Protein AF-A0ABD2TXX8-F1 (afdb_monomer_lite)

Structure (mmCIF, N/CA/C/O backbone):
data_AF-A0ABD2TXX8-F1
#
_entry.id   AF-A0ABD2TXX8-F1
#
loop_
_atom_site.group_PDB
_atom_site.id
_atom_site.type_symbol
_atom_site.label_atom_id
_atom_site.label_alt_id
_atom_site.label_comp_id
_atom_site.label_asym_id
_atom_site.label_entity_id
_atom_site.label_seq_id
_atom_site.pdbx_PDB_ins_code
_atom_site.Cartn_x
_atom_site.Cartn_y
_atom_site.Cartn_z
_atom_site.occupancy
_atom_site.B_iso_or_equiv
_atom_site.auth_seq_id
_atom_site.auth_comp_id
_atom_site.auth_asym_id
_atom_site.auth_atom_id
_atom_site.pdbx_PDB_model_num
ATOM 1 N N . MET A 1 1 ? -11.762 3.942 23.084 1.00 63.56 1 MET A N 1
ATOM 2 C CA . MET A 1 1 ? -12.753 5.037 22.890 1.00 63.56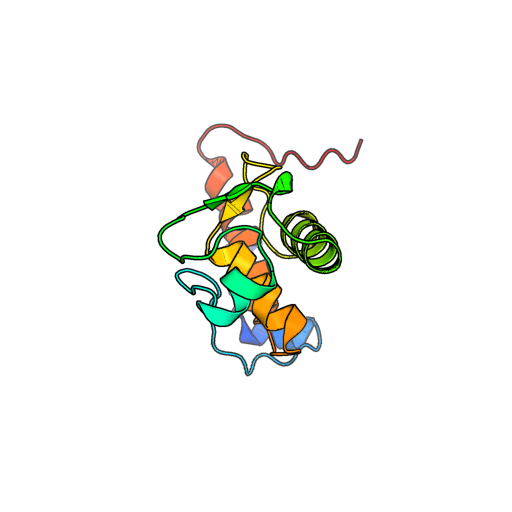 1 MET A CA 1
ATOM 3 C C . MET A 1 1 ? -13.905 4.756 23.831 1.00 63.56 1 MET A C 1
ATOM 5 O O . MET A 1 1 ? -14.333 3.620 23.824 1.00 63.56 1 MET A O 1
ATOM 9 N N . SER A 1 2 ? -14.405 5.695 24.637 1.00 53.66 2 SER A N 1
ATOM 10 C CA . SER A 1 2 ? -15.547 5.404 25.517 1.00 53.66 2 SER A CA 1
ATOM 11 C C . SER A 1 2 ? -16.853 5.989 24.980 1.00 53.66 2 SER A C 1
ATOM 13 O O . SER A 1 2 ? -16.896 7.140 24.549 1.00 53.66 2 SER A O 1
ATOM 15 N N . VAL A 1 3 ? -17.922 5.192 24.991 1.00 57.88 3 VAL A N 1
ATOM 16 C CA . VAL A 1 3 ? -19.292 5.637 24.695 1.00 57.88 3 VAL A CA 1
ATOM 17 C C . VAL A 1 3 ? -20.139 5.270 25.906 1.00 57.88 3 VAL A C 1
ATOM 19 O O . VAL A 1 3 ? -20.157 4.116 26.317 1.00 57.88 3 VAL A O 1
ATOM 22 N N . HIS A 1 4 ? -20.775 6.262 26.532 1.00 73.19 4 HIS A N 1
ATOM 23 C CA . HIS A 1 4 ? -21.537 6.084 27.778 1.00 73.19 4 HIS A CA 1
ATOM 24 C C . HIS A 1 4 ? -20.759 5.384 28.913 1.00 73.19 4 HIS A C 1
ATOM 26 O O . HIS A 1 4 ? -21.321 4.603 29.670 1.00 73.19 4 HIS A O 1
ATOM 32 N N . GLY A 1 5 ? -19.455 5.655 29.035 1.00 69.06 5 GLY A N 1
ATOM 33 C CA . GLY A 1 5 ? -18.611 5.055 30.078 1.00 69.06 5 GLY A CA 1
ATOM 34 C C . GLY A 1 5 ? -18.160 3.619 29.792 1.00 69.06 5 GLY A C 1
ATOM 35 O O . GLY A 1 5 ? -17.358 3.086 30.550 1.00 69.06 5 GLY A O 1
ATOM 36 N N . VAL A 1 6 ? -18.600 3.017 28.682 1.00 71.50 6 VAL A N 1
ATOM 37 C CA . VAL A 1 6 ? -18.102 1.720 28.211 1.00 71.50 6 VAL A CA 1
ATOM 38 C C . VAL A 1 6 ? -16.881 1.952 27.339 1.00 71.50 6 VAL A C 1
ATOM 40 O O . VAL A 1 6 ? -16.961 2.668 26.339 1.00 71.50 6 VAL A O 1
ATOM 43 N N . GLU A 1 7 ? -15.751 1.357 27.707 1.00 76.88 7 GLU A N 1
ATOM 44 C CA . GLU A 1 7 ? -14.554 1.364 26.877 1.00 76.88 7 GLU A CA 1
ATOM 45 C C . GLU A 1 7 ? -14.744 0.430 25.676 1.00 76.88 7 GLU A C 1
ATOM 47 O O . GLU A 1 7 ? -14.829 -0.788 25.799 1.00 76.88 7 GLU A O 1
ATOM 52 N N . ILE A 1 8 ? -14.834 1.029 24.495 1.00 70.06 8 ILE A N 1
ATOM 53 C CA . ILE A 1 8 ? -14.846 0.342 23.212 1.00 70.06 8 ILE A CA 1
ATOM 54 C C . ILE A 1 8 ? -13.404 0.254 22.717 1.00 70.06 8 ILE A C 1
ATOM 56 O O . ILE A 1 8 ? -12.769 1.273 22.393 1.00 70.06 8 ILE A O 1
ATOM 60 N N . THR A 1 9 ? -12.921 -0.982 22.631 1.00 78.25 9 THR A N 1
ATOM 61 C CA . THR A 1 9 ? -11.638 -1.347 22.030 1.00 78.25 9 THR A CA 1
ATOM 62 C C . THR A 1 9 ? -11.908 -2.000 20.683 1.00 78.25 9 THR A C 1
ATOM 64 O O . THR A 1 9 ? -12.582 -3.022 20.609 1.00 78.25 9 THR A O 1
ATOM 67 N N . LEU A 1 10 ? -11.397 -1.396 19.609 1.00 81.19 10 LEU A N 1
ATOM 68 C CA . LEU A 1 10 ? -11.508 -1.921 18.251 1.00 81.19 10 LEU A CA 1
ATOM 69 C C . LEU A 1 10 ? -10.104 -2.308 17.775 1.00 81.19 10 LEU A C 1
ATOM 71 O O . LEU A 1 10 ? -9.323 -1.439 17.394 1.00 81.19 10 LEU A O 1
ATOM 75 N N . SER A 1 11 ? -9.767 -3.595 17.868 1.00 84.38 11 SER A N 1
ATOM 76 C CA . SER A 1 11 ? -8.518 -4.139 17.322 1.00 84.38 11 SER A CA 1
ATOM 77 C C . SER A 1 11 ? -8.671 -4.476 15.837 1.00 84.38 11 SER A C 1
ATOM 79 O O . SER A 1 11 ? -9.788 -4.553 15.321 1.00 84.38 11 SER A O 1
ATOM 81 N N . GLU A 1 12 ? -7.548 -4.693 15.147 1.00 80.12 12 GLU A N 1
ATOM 82 C CA . GLU A 1 12 ? -7.543 -5.108 13.738 1.00 80.12 12 GLU A CA 1
ATOM 83 C C . GLU A 1 12 ? -8.351 -6.390 13.536 1.00 80.12 12 GLU A C 1
ATOM 85 O O . GLU A 1 12 ? -9.204 -6.432 12.658 1.00 80.12 12 GLU A O 1
ATOM 90 N N . GLU A 1 13 ? -8.138 -7.388 14.397 1.00 83.31 13 GLU A N 1
ATOM 91 C CA . GLU A 1 13 ? -8.843 -8.674 14.375 1.00 83.31 13 GLU A CA 1
ATOM 92 C C . GLU A 1 13 ? -10.355 -8.508 14.541 1.00 83.31 13 GLU A C 1
ATOM 94 O O . GLU A 1 13 ? -11.124 -9.068 13.762 1.00 83.31 13 GLU A O 1
ATOM 99 N N . VAL A 1 14 ? -10.790 -7.701 15.517 1.00 85.25 14 VAL A N 1
ATOM 100 C CA . VAL A 1 14 ? -12.217 -7.433 15.754 1.00 85.25 14 VAL A CA 1
ATOM 101 C C . VAL A 1 14 ? -12.833 -6.735 14.545 1.00 85.25 14 VAL A C 1
ATOM 103 O O . VAL A 1 14 ? -13.920 -7.112 14.110 1.00 85.25 14 VAL A O 1
ATOM 106 N N . LEU A 1 15 ? -12.138 -5.754 13.963 1.00 85.00 15 LEU A N 1
ATOM 107 C CA . LEU A 1 15 ? -12.615 -5.074 12.761 1.00 85.00 15 LEU A CA 1
ATOM 108 C C . LEU A 1 15 ? -12.660 -6.017 11.549 1.00 85.00 15 LEU A C 1
ATOM 110 O O . LEU A 1 15 ? -13.620 -5.968 10.787 1.00 85.00 15 LEU A O 1
ATOM 114 N N . GLY A 1 16 ? -11.673 -6.899 11.390 1.00 83.50 16 GLY A N 1
ATOM 115 C CA . GLY A 1 16 ? -11.673 -7.909 10.332 1.00 83.50 16 GLY A CA 1
ATOM 116 C C . GLY A 1 16 ? -12.844 -8.875 10.439 1.00 83.50 16 GLY A C 1
ATOM 117 O O . GLY A 1 16 ? -13.484 -9.147 9.431 1.00 83.50 16 GLY A O 1
ATOM 118 N N . ILE A 1 17 ? -13.178 -9.325 11.653 1.00 84.81 17 ILE A N 1
ATOM 119 C CA . ILE A 1 17 ? -14.364 -10.159 11.901 1.00 84.81 17 ILE A CA 1
ATOM 120 C C . ILE A 1 17 ? -15.644 -9.403 11.526 1.00 84.81 17 ILE A C 1
ATOM 122 O O . ILE A 1 17 ? -16.497 -9.960 10.843 1.00 84.81 17 ILE A O 1
ATOM 126 N N . ILE A 1 18 ? -15.779 -8.137 11.937 1.00 86.50 18 ILE A N 1
ATOM 127 C CA . ILE A 1 18 ? -16.962 -7.313 11.626 1.00 86.50 18 ILE A CA 1
ATOM 128 C C . ILE A 1 18 ? -17.145 -7.136 10.114 1.00 86.50 18 ILE A C 1
ATOM 130 O O . ILE A 1 18 ? -18.274 -7.131 9.629 1.00 86.50 18 ILE A O 1
ATOM 134 N N . LEU A 1 19 ? -16.047 -6.955 9.380 1.00 84.00 19 LEU A N 1
ATOM 135 C CA . LEU A 1 19 ? -16.065 -6.711 7.938 1.00 84.00 19 LEU A CA 1
ATOM 136 C C . LEU A 1 19 ? -16.049 -7.997 7.098 1.00 84.00 19 LEU A C 1
ATOM 138 O O . LEU A 1 19 ? -16.118 -7.896 5.876 1.00 84.00 19 LEU A O 1
ATOM 142 N N . ASP A 1 20 ? -15.942 -9.169 7.732 1.00 85.25 20 ASP A N 1
ATOM 143 C CA . ASP A 1 20 ? -15.731 -10.466 7.077 1.00 85.25 20 ASP A CA 1
ATOM 144 C C . ASP A 1 20 ? -14.492 -10.478 6.152 1.00 85.25 20 ASP A C 1
ATOM 146 O O . ASP A 1 20 ? -14.516 -10.940 5.011 1.00 85.25 20 ASP A O 1
ATOM 150 N N . ILE A 1 21 ? -13.377 -9.913 6.638 1.00 79.69 21 ILE A N 1
ATOM 151 C CA . ILE A 1 21 ? -12.109 -9.799 5.898 1.00 79.69 21 ILE A CA 1
ATOM 152 C C . ILE A 1 21 ? -11.021 -10.635 6.587 1.00 79.69 21 ILE A C 1
ATOM 154 O O . ILE A 1 21 ? -10.847 -10.538 7.807 1.00 79.69 21 ILE A O 1
ATOM 158 N N . PRO A 1 22 ? -10.215 -11.418 5.839 1.00 69.69 22 PRO A N 1
ATOM 159 C CA . PRO A 1 22 ? -9.114 -12.187 6.411 1.00 69.69 22 PRO A CA 1
ATOM 160 C C . PRO A 1 22 ? -8.084 -11.290 7.117 1.00 69.69 22 PRO A C 1
ATOM 162 O O . PRO A 1 22 ? -7.291 -10.601 6.481 1.00 69.69 22 PRO A O 1
ATOM 165 N N . CYS A 1 23 ? -8.039 -11.349 8.449 1.00 60.91 23 CYS A N 1
ATOM 166 C CA . CYS A 1 23 ? -7.115 -10.545 9.260 1.00 60.91 23 CYS A CA 1
ATOM 167 C C . CYS A 1 23 ? -5.710 -11.141 9.429 1.00 60.91 23 CYS A C 1
ATOM 169 O O . CYS A 1 23 ? -4.874 -10.559 10.108 1.00 60.91 23 CYS A O 1
ATOM 171 N N . LYS A 1 24 ? -5.408 -12.290 8.809 1.00 61.31 24 LYS A N 1
ATOM 172 C CA . LYS A 1 24 ? -4.134 -13.013 9.013 1.00 61.31 24 LYS A CA 1
ATOM 173 C C . LYS A 1 24 ? -2.898 -12.324 8.414 1.00 61.31 24 LYS A C 1
ATOM 175 O O . LYS A 1 24 ? -1.793 -12.856 8.515 1.00 61.31 24 LYS A O 1
ATOM 180 N N . VAL A 1 25 ? -3.054 -11.167 7.777 1.00 63.09 25 VAL A N 1
ATOM 181 C CA . VAL A 1 25 ? -1.942 -10.433 7.172 1.00 63.09 25 VAL A CA 1
ATOM 182 C C . VAL A 1 25 ? -1.388 -9.440 8.191 1.00 63.09 25 VAL A C 1
ATOM 184 O O . VAL A 1 25 ? -1.800 -8.291 8.241 1.00 63.09 25 VAL A O 1
ATOM 187 N N . ASN A 1 26 ? -0.398 -9.851 8.981 1.00 57.28 26 ASN A N 1
ATOM 188 C CA . ASN A 1 26 ? 0.235 -9.003 10.010 1.00 57.28 26 ASN A CA 1
ATOM 189 C C . ASN A 1 26 ? 1.117 -7.859 9.453 1.00 57.28 26 ASN A C 1
ATOM 191 O O . ASN A 1 26 ? 1.949 -7.304 10.172 1.00 57.28 26 ASN A O 1
ATOM 195 N N . ARG A 1 27 ? 1.016 -7.509 8.164 1.00 61.91 27 ARG A N 1
ATOM 196 C CA . ARG A 1 27 ? 1.857 -6.463 7.564 1.00 61.91 27 ARG A CA 1
ATOM 197 C C . ARG A 1 27 ? 1.167 -5.108 7.666 1.00 61.91 27 ARG A C 1
ATOM 199 O O . ARG A 1 27 ? 0.293 -4.789 6.863 1.00 61.91 27 ARG A O 1
ATOM 206 N N . SER A 1 28 ? 1.608 -4.289 8.621 1.00 68.81 28 SER A N 1
ATOM 207 C CA . SER A 1 28 ? 1.414 -2.840 8.515 1.00 68.81 28 SER A CA 1
ATOM 208 C C . SER A 1 28 ? 2.116 -2.345 7.252 1.00 68.81 28 SER A C 1
ATOM 210 O O . SER A 1 28 ? 3.223 -2.768 6.934 1.00 68.81 28 SER A O 1
ATOM 212 N N . VAL A 1 29 ? 1.471 -1.434 6.529 1.00 73.50 29 VAL A N 1
ATOM 213 C CA . VAL A 1 29 ? 2.022 -0.818 5.313 1.00 73.50 29 VAL A CA 1
ATOM 214 C C . VAL A 1 29 ? 3.063 0.260 5.661 1.00 73.50 29 VAL A C 1
ATOM 216 O O . VAL A 1 29 ? 3.858 0.704 4.824 1.00 73.50 29 VAL A O 1
ATOM 219 N N . LYS A 1 30 ? 3.075 0.728 6.912 1.00 71.31 30 LYS A N 1
ATOM 220 C CA . LYS A 1 30 ? 3.929 1.827 7.347 1.00 71.31 30 LYS A CA 1
ATOM 221 C C . LYS A 1 30 ? 5.392 1.387 7.390 1.00 71.31 30 LYS A C 1
ATOM 223 O O . LYS A 1 30 ? 5.754 0.421 8.044 1.00 71.31 30 LYS A O 1
ATOM 228 N N . GLY A 1 31 ? 6.254 2.138 6.706 1.00 73.69 31 GLY A N 1
ATOM 229 C CA . GLY A 1 31 ? 7.688 1.837 6.629 1.00 73.69 31 GLY A CA 1
ATOM 230 C C . GLY A 1 31 ? 8.060 0.762 5.603 1.00 73.69 31 GLY A C 1
ATOM 231 O O . GLY A 1 31 ? 9.244 0.616 5.300 1.00 73.69 31 GLY A O 1
ATOM 232 N N . CYS A 1 32 ? 7.079 0.078 5.007 1.00 82.56 32 CYS A N 1
ATOM 233 C CA . CYS A 1 32 ? 7.312 -0.820 3.885 1.00 82.56 32 CYS A CA 1
ATOM 234 C C . CYS A 1 32 ? 7.735 -0.045 2.631 1.00 82.56 32 CYS A C 1
ATOM 236 O O . CYS A 1 32 ? 7.342 1.107 2.406 1.00 82.56 32 CYS A O 1
ATOM 238 N N . LYS A 1 33 ? 8.562 -0.695 1.815 1.00 85.31 33 LYS A N 1
ATOM 239 C CA . LYS A 1 33 ? 9.078 -0.166 0.553 1.00 85.31 33 LYS A CA 1
ATOM 240 C C . LYS A 1 33 ? 8.812 -1.181 -0.540 1.00 85.31 33 LYS A C 1
ATOM 242 O O . LYS A 1 33 ? 8.910 -2.377 -0.285 1.00 85.31 33 LYS A O 1
ATOM 247 N N . ALA A 1 34 ? 8.502 -0.680 -1.730 1.00 88.25 34 ALA A N 1
ATOM 248 C CA . ALA A 1 34 ? 8.413 -1.528 -2.903 1.00 88.25 34 ALA A CA 1
ATOM 249 C C . ALA A 1 34 ? 9.779 -2.126 -3.264 1.00 88.25 34 ALA A C 1
ATOM 251 O O . ALA A 1 34 ? 10.820 -1.528 -2.953 1.00 88.25 34 ALA A O 1
ATOM 252 N N . SER A 1 35 ? 9.773 -3.261 -3.958 1.00 89.75 35 SER A N 1
ATOM 253 C CA . SER A 1 35 ? 10.979 -3.819 -4.563 1.00 89.75 35 SER A CA 1
ATOM 254 C C . SER A 1 35 ? 11.556 -2.883 -5.631 1.00 89.75 35 SER A C 1
ATOM 256 O O . SER A 1 35 ? 10.848 -2.093 -6.266 1.00 89.75 35 SER A O 1
ATOM 258 N N . ILE A 1 36 ? 12.872 -2.972 -5.838 1.00 87.69 36 ILE A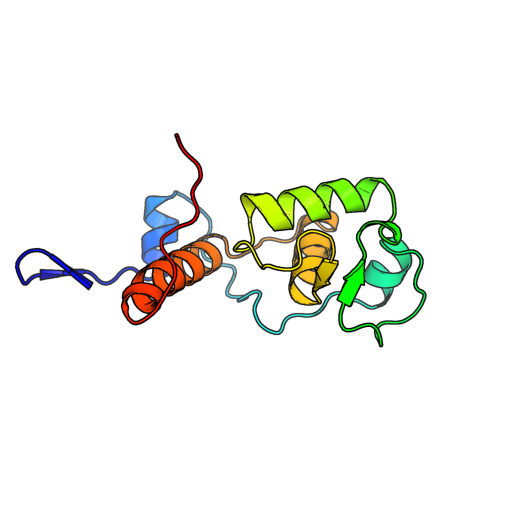 N 1
ATOM 259 C CA . ILE A 1 36 ? 13.567 -2.217 -6.891 1.00 87.69 36 ILE A CA 1
ATOM 260 C C . ILE A 1 36 ? 13.000 -2.598 -8.261 1.00 87.69 36 ILE A C 1
ATOM 262 O O . ILE A 1 36 ? 12.692 -1.713 -9.061 1.00 87.69 36 ILE A O 1
ATOM 266 N N . ASP A 1 37 ? 12.781 -3.893 -8.482 1.00 90.25 37 ASP A N 1
ATOM 267 C CA . ASP A 1 37 ? 12.236 -4.432 -9.725 1.00 90.25 37 ASP A CA 1
ATOM 268 C C . ASP A 1 37 ? 10.863 -3.834 -10.032 1.00 90.25 37 ASP A C 1
ATOM 270 O O . ASP A 1 37 ? 10.625 -3.359 -11.145 1.00 90.25 37 ASP A O 1
ATOM 274 N N . TYR A 1 38 ? 9.970 -3.776 -9.039 1.00 91.12 38 TYR A N 1
ATOM 275 C CA . TYR A 1 38 ? 8.668 -3.146 -9.221 1.00 91.12 38 TYR A CA 1
ATOM 276 C C . TYR A 1 38 ? 8.798 -1.656 -9.547 1.00 91.12 38 TYR A C 1
ATOM 278 O O . TYR A 1 38 ? 8.152 -1.176 -10.475 1.00 91.12 38 TYR A O 1
ATOM 286 N N . VAL A 1 39 ? 9.660 -0.906 -8.851 1.00 89.75 39 VAL A N 1
ATOM 287 C CA . VAL A 1 39 ? 9.847 0.531 -9.127 1.00 89.75 39 VAL A CA 1
ATOM 288 C C . VAL A 1 39 ? 10.359 0.777 -10.548 1.00 89.75 39 VAL A C 1
ATOM 290 O O . VAL A 1 39 ? 9.872 1.691 -11.222 1.00 89.75 39 VAL A O 1
ATOM 293 N N . GLN A 1 40 ? 11.282 -0.048 -11.038 1.00 89.44 40 GLN A N 1
ATOM 294 C CA . GLN A 1 40 ? 11.788 0.032 -12.411 1.00 89.44 40 GLN A CA 1
ATOM 295 C C . GLN A 1 40 ? 10.710 -0.321 -13.444 1.00 89.44 40 GLN A C 1
ATOM 297 O O . GLN A 1 40 ? 10.584 0.345 -14.481 1.00 89.44 40 GLN A O 1
ATOM 302 N N . ARG A 1 41 ? 9.887 -1.340 -13.163 1.00 91.31 41 ARG A N 1
ATOM 303 C CA . ARG A 1 41 ? 8.767 -1.721 -14.033 1.00 91.31 41 ARG A CA 1
ATOM 304 C C . ARG A 1 41 ? 7.676 -0.661 -14.055 1.00 91.31 41 ARG A C 1
ATOM 306 O O . ARG A 1 41 ? 7.268 -0.276 -15.146 1.00 91.31 41 ARG A O 1
ATOM 313 N N . ALA A 1 42 ? 7.291 -0.130 -12.898 1.00 91.00 42 ALA A N 1
ATOM 314 C CA . ALA A 1 42 ? 6.142 0.754 -12.728 1.00 91.00 42 ALA A CA 1
ATOM 315 C C . ALA A 1 42 ? 6.428 2.234 -13.003 1.00 91.00 42 ALA A C 1
ATOM 317 O O . ALA A 1 42 ? 5.502 3.021 -13.222 1.00 91.00 42 ALA A O 1
ATOM 318 N N . THR A 1 43 ? 7.697 2.647 -13.014 1.00 90.25 43 THR A N 1
ATOM 319 C CA . THR A 1 43 ? 8.077 4.053 -13.187 1.00 90.25 43 THR A CA 1
ATOM 320 C C . THR A 1 43 ? 9.067 4.253 -14.333 1.00 90.25 43 THR A C 1
ATOM 322 O O . THR A 1 43 ? 9.657 3.315 -14.863 1.00 90.25 43 THR A O 1
ATOM 325 N N . LYS A 1 44 ? 9.225 5.506 -14.762 1.00 88.31 44 LYS A N 1
ATOM 326 C CA . LYS A 1 44 ? 10.255 5.945 -15.715 1.00 88.31 44 LYS A CA 1
ATOM 327 C C . LYS A 1 44 ? 11.626 6.131 -15.047 1.00 88.31 44 LYS A C 1
ATOM 329 O O . LYS A 1 44 ? 12.560 6.559 -15.716 1.00 88.31 44 LYS A O 1
ATOM 334 N N . PHE A 1 45 ? 11.740 5.859 -13.744 1.00 75.94 45 PHE A N 1
ATOM 335 C CA . PHE A 1 45 ? 12.988 5.938 -12.992 1.00 75.94 45 PHE A CA 1
ATOM 336 C C . PHE A 1 45 ? 13.598 4.543 -12.831 1.00 75.94 45 PHE A C 1
ATOM 338 O O . PHE A 1 45 ? 12.886 3.566 -12.625 1.00 75.94 45 PHE A O 1
ATOM 345 N N . GLY A 1 46 ? 14.926 4.464 -12.930 1.00 60.22 46 GLY A N 1
ATOM 346 C CA . GLY A 1 46 ? 15.672 3.209 -12.832 1.00 60.22 46 GLY A CA 1
ATOM 347 C C . GLY A 1 46 ? 16.169 2.854 -11.426 1.00 60.22 46 GLY A C 1
ATOM 348 O O . GLY A 1 46 ? 16.773 1.798 -11.271 1.00 60.22 46 GLY A O 1
ATOM 349 N N . ASP A 1 47 ? 15.972 3.710 -10.414 1.00 60.06 47 ASP A N 1
ATOM 350 C CA . ASP A 1 47 ? 16.618 3.538 -9.104 1.00 60.06 47 ASP A CA 1
ATOM 351 C C . ASP A 1 47 ? 15.742 3.995 -7.917 1.00 60.06 47 ASP A C 1
ATOM 353 O O . ASP A 1 47 ? 14.996 4.977 -8.000 1.00 60.06 47 ASP A O 1
ATOM 357 N N . LEU A 1 48 ? 15.866 3.290 -6.786 1.00 58.31 48 LEU A N 1
ATOM 358 C CA . LEU A 1 48 ? 15.057 3.432 -5.563 1.00 58.31 48 LEU A CA 1
ATOM 359 C C . LEU A 1 48 ? 15.482 4.623 -4.681 1.00 58.31 48 LEU A C 1
ATOM 361 O O . LEU A 1 48 ? 14.926 4.838 -3.602 1.00 58.31 48 LEU A O 1
ATOM 365 N N . LYS A 1 49 ? 16.472 5.416 -5.118 1.00 64.56 49 LYS A N 1
ATOM 366 C CA . LYS A 1 49 ? 16.924 6.625 -4.401 1.00 64.56 49 LYS A CA 1
ATOM 367 C C . LYS A 1 49 ? 15.854 7.715 -4.333 1.00 64.56 49 LYS A C 1
ATOM 369 O O . LYS A 1 49 ? 15.939 8.615 -3.496 1.00 64.56 49 LYS A O 1
ATOM 374 N N . CYS A 1 50 ? 14.830 7.645 -5.181 1.00 63.78 50 CYS A N 1
ATOM 375 C CA . CYS A 1 50 ? 13.695 8.551 -5.111 1.00 63.78 50 CYS A CA 1
ATOM 376 C C . CYS A 1 50 ? 12.759 8.163 -3.959 1.00 63.78 50 CYS A C 1
ATOM 378 O O . CYS A 1 50 ? 11.986 7.215 -4.043 1.00 63.78 50 CYS A O 1
ATOM 380 N N . THR A 1 51 ? 12.763 8.972 -2.899 1.00 73.81 51 THR A N 1
ATOM 381 C CA . THR A 1 51 ? 11.799 8.877 -1.787 1.00 73.81 51 THR A CA 1
ATOM 382 C C . THR A 1 51 ? 10.351 9.138 -2.223 1.00 73.81 51 THR A C 1
ATOM 384 O O . THR A 1 51 ? 9.411 8.774 -1.513 1.00 73.81 51 THR A O 1
ATOM 387 N N . TRP A 1 52 ? 10.163 9.759 -3.393 1.00 84.69 52 TRP A N 1
ATOM 388 C CA . TRP A 1 52 ? 8.864 10.096 -3.957 1.00 84.69 52 TRP A CA 1
ATOM 389 C C . TRP A 1 52 ? 8.897 10.063 -5.489 1.00 84.69 52 TRP A C 1
ATOM 391 O O . TRP A 1 52 ? 9.867 10.519 -6.093 1.00 84.69 52 TRP A O 1
ATOM 401 N N . VAL A 1 53 ? 7.813 9.606 -6.121 1.00 88.62 53 VAL A N 1
ATOM 402 C CA . VAL A 1 53 ? 7.674 9.528 -7.584 1.00 88.62 53 VAL A CA 1
ATOM 403 C C . VAL A 1 53 ? 6.465 10.353 -8.042 1.00 88.62 53 VAL A C 1
ATOM 405 O O . VAL A 1 53 ? 5.332 10.045 -7.668 1.00 88.62 53 VAL A O 1
ATOM 408 N N . PRO A 1 54 ? 6.648 11.415 -8.848 1.00 90.50 54 PRO A N 1
ATOM 409 C CA . PRO A 1 54 ? 5.520 12.154 -9.411 1.00 90.50 54 PRO A CA 1
ATOM 410 C C . PRO A 1 54 ? 4.697 11.297 -10.386 1.00 90.50 54 PRO A C 1
ATOM 412 O O . PRO A 1 54 ? 5.270 10.585 -11.210 1.00 90.50 54 PRO A O 1
ATOM 415 N N . LYS A 1 55 ? 3.364 11.440 -10.372 1.00 90.81 55 LYS A N 1
ATOM 416 C CA . LYS A 1 55 ? 2.416 10.657 -11.194 1.00 90.81 55 LYS A CA 1
ATOM 417 C C . LYS A 1 55 ? 2.803 10.595 -12.675 1.00 90.81 55 LYS A C 1
ATOM 419 O O . LYS A 1 55 ? 2.736 9.535 -13.279 1.00 90.81 55 LYS A O 1
ATOM 424 N N . ARG A 1 56 ? 3.271 11.708 -13.257 1.00 90.88 56 ARG A N 1
ATOM 425 C CA . ARG A 1 56 ? 3.693 11.792 -14.676 1.00 90.88 56 ARG A CA 1
ATOM 426 C C . ARG A 1 56 ? 4.827 10.829 -15.066 1.00 90.88 56 ARG A C 1
ATOM 428 O O . ARG A 1 56 ? 5.063 10.592 -16.253 1.00 90.88 56 ARG A O 1
ATOM 435 N N . PHE A 1 57 ? 5.557 10.324 -14.074 1.00 91.94 57 PHE A N 1
ATOM 436 C CA . PHE A 1 57 ? 6.633 9.355 -14.247 1.00 91.94 57 PHE A CA 1
ATOM 437 C C . PHE A 1 57 ? 6.206 7.922 -13.930 1.00 91.94 57 PHE A C 1
ATOM 439 O O . PHE A 1 57 ? 7.006 7.015 -14.118 1.00 91.94 57 PHE A O 1
ATOM 446 N N . ILE A 1 58 ? 4.974 7.698 -13.483 1.00 93.00 58 ILE A N 1
ATOM 447 C CA . ILE A 1 58 ? 4.393 6.363 -13.346 1.00 93.00 58 ILE A CA 1
ATOM 448 C C . ILE A 1 58 ? 3.886 5.931 -14.728 1.00 93.00 58 ILE A C 1
ATOM 450 O O . ILE A 1 58 ? 3.310 6.740 -15.467 1.00 93.00 58 ILE A O 1
ATOM 454 N N . LYS A 1 59 ? 4.154 4.684 -15.112 1.00 92.81 59 LYS A N 1
ATOM 455 C CA . LYS A 1 59 ? 3.736 4.096 -16.394 1.00 92.81 59 LYS A CA 1
ATOM 456 C C . LYS A 1 59 ? 2.242 3.747 -16.371 1.00 92.81 59 LYS A C 1
ATOM 458 O O . LYS A 1 59 ? 1.656 3.629 -15.303 1.00 92.81 59 LYS A O 1
ATOM 463 N N . GLY A 1 60 ? 1.642 3.638 -17.558 1.00 90.12 60 GLY A N 1
ATOM 464 C CA . GLY A 1 60 ? 0.190 3.660 -17.797 1.00 90.12 60 GLY A CA 1
ATOM 465 C C . GLY A 1 60 ? -0.659 2.886 -16.787 1.00 90.12 60 GLY A C 1
ATOM 466 O O . GLY A 1 60 ? -1.365 3.508 -15.998 1.00 90.12 60 GLY A O 1
ATOM 467 N N . GLU A 1 61 ? -0.571 1.557 -16.783 1.00 89.50 61 GLU A N 1
ATOM 468 C CA . GLU A 1 61 ? -1.385 0.693 -15.910 1.00 89.50 61 GLU A CA 1
ATOM 469 C C . GLU A 1 61 ? -1.181 0.989 -14.416 1.00 89.50 61 GLU A C 1
ATOM 471 O O . GLU A 1 61 ? -2.140 1.121 -13.657 1.00 89.50 61 GLU A O 1
ATOM 476 N N . HIS A 1 62 ? 0.056 1.266 -14.004 1.00 93.50 62 HIS A N 1
ATOM 477 C CA . HIS A 1 62 ? 0.371 1.603 -12.619 1.00 93.50 62 HIS A CA 1
ATOM 478 C C . HIS A 1 62 ? -0.136 2.993 -12.201 1.00 93.50 62 HIS A C 1
ATOM 480 O O . HIS A 1 62 ? -0.213 3.282 -11.004 1.00 93.50 62 HIS A O 1
ATOM 486 N N . GLN A 1 63 ? -0.524 3.872 -13.138 1.00 94.06 63 GLN A N 1
ATOM 487 C CA . GLN A 1 63 ? -1.220 5.111 -12.773 1.00 94.06 63 GLN A CA 1
ATOM 488 C C . GLN A 1 63 ? -2.615 4.830 -12.214 1.00 94.06 63 GLN A C 1
ATOM 490 O O . GLN A 1 63 ? -3.061 5.577 -11.344 1.00 94.06 63 GLN A O 1
ATOM 495 N N . LEU A 1 64 ? -3.286 3.765 -12.665 1.00 93.00 64 LEU A N 1
ATOM 496 C CA . LEU A 1 64 ? -4.579 3.362 -12.109 1.00 93.00 64 LEU A CA 1
ATOM 497 C C . LEU A 1 64 ? -4.410 2.870 -10.672 1.00 93.00 64 LEU A C 1
ATOM 499 O O . LEU A 1 64 ? -5.132 3.331 -9.787 1.00 93.00 64 LEU A O 1
ATOM 503 N N . TYR A 1 65 ? -3.395 2.038 -10.412 1.00 93.75 65 TYR A N 1
ATOM 504 C CA . TYR A 1 65 ? -3.049 1.641 -9.044 1.00 93.75 65 TYR A CA 1
ATOM 505 C C . TYR A 1 65 ? -2.715 2.851 -8.178 1.00 93.75 65 TYR A C 1
ATOM 507 O O . TYR A 1 65 ? -3.188 2.941 -7.050 1.00 93.75 65 TYR A O 1
ATOM 515 N N . PHE A 1 66 ? -1.957 3.819 -8.699 1.00 92.94 66 PHE A N 1
ATOM 516 C CA . PHE A 1 66 ? -1.671 5.048 -7.964 1.00 92.94 66 PHE A CA 1
ATOM 517 C C . PHE A 1 66 ? -2.950 5.791 -7.559 1.00 92.94 66 PHE A C 1
ATOM 519 O O . PHE A 1 66 ? -3.075 6.168 -6.394 1.00 92.94 66 PHE A O 1
ATOM 526 N N . GLU A 1 67 ? -3.893 5.994 -8.481 1.00 91.69 67 GLU A N 1
ATOM 527 C CA . GLU A 1 67 ? -5.151 6.686 -8.174 1.00 91.69 67 GLU A CA 1
ATOM 528 C C . GLU A 1 67 ? -5.994 5.910 -7.160 1.00 91.69 67 GLU A C 1
ATOM 530 O O . GLU A 1 67 ? -6.443 6.490 -6.171 1.00 91.69 67 GLU A O 1
ATOM 535 N N . PHE A 1 68 ? -6.132 4.595 -7.336 1.00 90.75 68 PHE A N 1
ATOM 536 C CA . PHE A 1 68 ? -6.865 3.745 -6.399 1.00 90.75 68 PHE A CA 1
ATOM 537 C C . PHE A 1 68 ? -6.250 3.782 -4.994 1.00 90.75 68 PHE A C 1
ATOM 539 O O . PHE A 1 68 ? -6.932 4.082 -4.012 1.00 90.75 68 PHE A O 1
ATOM 546 N N . VAL A 1 69 ? -4.934 3.581 -4.891 1.00 90.38 69 VAL A N 1
ATOM 547 C CA . VAL A 1 69 ? -4.204 3.622 -3.618 1.00 90.38 69 VAL A CA 1
ATOM 548 C C . VAL A 1 69 ? -4.329 4.991 -2.951 1.00 90.38 69 VAL A C 1
ATOM 550 O O . VAL A 1 69 ? -4.502 5.071 -1.738 1.00 90.38 69 VAL A O 1
ATOM 553 N N . LYS A 1 70 ? -4.257 6.079 -3.721 1.00 86.88 70 LYS A N 1
ATOM 554 C CA . LYS A 1 70 ? -4.297 7.456 -3.209 1.00 86.88 70 LYS A CA 1
ATOM 555 C C . LYS A 1 70 ? -5.690 7.900 -2.762 1.00 86.88 70 LYS A C 1
ATOM 557 O O . LYS A 1 70 ? -5.786 8.723 -1.849 1.00 86.88 70 LYS A O 1
ATOM 562 N N . MET A 1 71 ? -6.731 7.468 -3.471 1.00 83.06 71 MET A N 1
ATOM 563 C CA . MET A 1 71 ? -8.107 7.923 -3.251 1.00 83.06 71 MET A CA 1
ATOM 564 C C . MET A 1 71 ? -8.886 7.020 -2.302 1.00 83.06 71 MET A C 1
ATOM 566 O O . MET A 1 71 ? -9.730 7.531 -1.571 1.00 83.06 71 MET A O 1
ATOM 570 N N . VAL A 1 72 ? -8.619 5.714 -2.332 1.00 83.38 72 VAL A N 1
ATOM 571 C CA . VAL A 1 72 ? -9.442 4.707 -1.652 1.00 83.38 72 VAL A CA 1
ATOM 572 C C . VAL A 1 72 ? -8.707 4.095 -0.467 1.00 83.38 72 VAL A C 1
ATOM 574 O O . VAL A 1 72 ? -9.241 4.089 0.637 1.00 83.38 72 VAL A O 1
ATOM 577 N N . LEU A 1 73 ? -7.488 3.589 -0.677 1.00 84.50 73 LEU A N 1
ATOM 578 C CA . LEU A 1 73 ? -6.810 2.781 0.341 1.00 84.50 73 LEU A CA 1
ATOM 579 C C . LEU A 1 73 ? -6.070 3.621 1.381 1.00 84.50 73 LEU A C 1
ATOM 581 O O . LEU A 1 73 ? -6.298 3.474 2.576 1.00 84.50 73 LEU A O 1
ATOM 585 N N . LEU A 1 74 ? -5.153 4.485 0.952 1.00 84.19 74 LEU A N 1
ATOM 586 C CA . LEU A 1 74 ? -4.299 5.253 1.853 1.00 84.19 74 LEU A CA 1
ATOM 587 C C . LEU A 1 74 ? -4.905 6.626 2.143 1.00 84.19 74 LEU A C 1
ATOM 589 O O . LEU A 1 74 ? -5.599 7.204 1.303 1.00 84.19 74 LEU A O 1
ATOM 593 N N . PRO A 1 75 ? -4.626 7.204 3.321 1.00 75.00 75 PRO A N 1
ATOM 594 C CA . PRO A 1 75 ? -5.282 8.427 3.708 1.00 75.00 75 PRO A CA 1
ATOM 595 C C . PRO A 1 75 ? -4.730 9.568 2.866 1.00 75.00 75 PRO A C 1
ATOM 597 O O . PRO A 1 75 ? -3.528 9.655 2.582 1.00 75.00 75 PRO A O 1
ATOM 600 N N . ARG A 1 76 ? -5.613 10.498 2.502 1.00 71.50 76 ARG A N 1
ATOM 601 C CA . ARG A 1 76 ? -5.242 11.611 1.634 1.00 71.50 76 ARG A CA 1
ATOM 602 C C . ARG A 1 76 ? -4.075 12.392 2.245 1.00 71.50 76 ARG A C 1
ATOM 604 O O . ARG A 1 76 ? -4.140 12.895 3.372 1.00 71.50 76 ARG A O 1
ATOM 611 N N . THR A 1 77 ? -2.989 12.481 1.485 1.00 69.25 77 THR A N 1
ATOM 612 C CA . THR A 1 77 ? -1.861 13.374 1.765 1.00 69.25 77 THR A CA 1
ATOM 613 C C . THR A 1 77 ? -1.956 14.612 0.878 1.00 69.25 77 THR A C 1
ATOM 615 O O . THR A 1 77 ? -2.533 14.560 -0.212 1.00 69.25 77 THR A O 1
ATOM 618 N N . GLU A 1 78 ? -1.389 15.732 1.326 1.00 62.91 78 GLU A N 1
ATOM 619 C CA . GLU A 1 78 ? -1.449 17.018 0.609 1.00 62.91 78 GLU A CA 1
ATOM 620 C C . GLU A 1 78 ? -0.854 16.936 -0.806 1.00 62.91 78 GLU A C 1
ATOM 622 O O . GLU A 1 78 ? -1.350 17.554 -1.747 1.00 62.91 78 GLU A O 1
ATOM 627 N N . LYS A 1 79 ? 0.163 16.088 -0.998 1.00 75.50 79 LYS A N 1
ATOM 628 C CA . LYS A 1 79 ? 0.855 15.906 -2.280 1.00 75.50 79 LYS A CA 1
ATOM 629 C C . LYS A 1 79 ? 0.073 14.993 -3.229 1.00 75.50 79 LYS A C 1
ATOM 631 O O . LYS A 1 79 ? 0.459 13.848 -3.459 1.00 75.50 79 LYS A O 1
ATOM 636 N N . ARG A 1 80 ? -1.034 15.484 -3.792 1.00 76.62 80 ARG A N 1
ATOM 637 C CA . ARG A 1 80 ? -1.969 14.706 -4.640 1.00 76.62 80 ARG A CA 1
ATOM 638 C C . ARG A 1 80 ? -1.334 14.046 -5.866 1.00 76.62 80 ARG A C 1
ATOM 640 O O . ARG A 1 80 ? -1.775 12.980 -6.261 1.00 76.62 80 ARG A O 1
ATOM 647 N N . ILE A 1 81 ? -0.281 14.642 -6.415 1.00 86.25 81 ILE A N 1
ATOM 648 C CA . ILE A 1 81 ? 0.357 14.212 -7.670 1.00 86.25 81 ILE A CA 1
ATOM 649 C C . ILE A 1 81 ? 1.636 13.391 -7.462 1.00 86.25 81 ILE A C 1
ATOM 651 O O . ILE A 1 81 ? 2.420 13.225 -8.396 1.00 86.25 81 ILE A O 1
ATOM 655 N N . VAL A 1 82 ? 1.890 12.928 -6.236 1.00 87.94 82 VAL A N 1
ATOM 656 C CA . VAL A 1 82 ? 3.139 12.260 -5.863 1.00 87.94 82 VAL A CA 1
ATOM 657 C C . VAL A 1 82 ? 2.854 10.960 -5.112 1.00 87.94 82 VAL A C 1
ATOM 659 O O . VAL A 1 82 ? 2.088 10.950 -4.140 1.00 87.94 82 VAL A O 1
ATOM 662 N N . ALA A 1 83 ? 3.495 9.880 -5.557 1.00 89.19 83 ALA A N 1
ATOM 663 C CA . ALA A 1 83 ? 3.568 8.597 -4.874 1.00 89.19 83 ALA A CA 1
ATOM 664 C C . ALA A 1 83 ? 4.711 8.602 -3.856 1.00 89.19 83 ALA A C 1
ATOM 666 O O . ALA A 1 83 ? 5.841 8.948 -4.191 1.00 89.19 83 ALA A O 1
ATOM 667 N N . SER A 1 84 ? 4.410 8.245 -2.609 1.00 88.50 84 SER A N 1
ATOM 668 C CA . SER A 1 84 ? 5.416 7.934 -1.588 1.00 88.50 84 SER A CA 1
ATOM 669 C C . SER A 1 84 ? 5.918 6.494 -1.735 1.00 88.50 84 SER A C 1
ATOM 671 O O . SER A 1 84 ? 5.327 5.702 -2.468 1.00 88.50 84 SER A O 1
ATOM 673 N N . LEU A 1 85 ? 6.952 6.125 -0.972 1.00 87.06 85 LEU A N 1
ATOM 674 C CA . LEU A 1 85 ? 7.401 4.729 -0.853 1.00 87.06 85 LEU A CA 1
ATOM 675 C C . LEU A 1 85 ? 6.271 3.779 -0.427 1.00 87.06 85 LEU A C 1
ATOM 677 O O . LEU A 1 85 ? 6.114 2.714 -1.011 1.00 87.06 85 LEU A O 1
ATOM 681 N N . THR A 1 86 ? 5.445 4.202 0.533 1.00 87.31 86 THR A N 1
ATOM 682 C CA . THR A 1 86 ? 4.266 3.451 0.985 1.00 87.31 86 THR A CA 1
ATOM 683 C C . THR A 1 86 ? 3.253 3.266 -0.142 1.00 87.31 86 THR A C 1
ATOM 685 O O . THR A 1 86 ? 2.735 2.170 -0.312 1.00 87.31 86 THR A O 1
ATOM 688 N N . ASN A 1 87 ? 3.005 4.301 -0.956 1.00 90.00 87 ASN A N 1
ATOM 689 C CA . ASN A 1 87 ? 2.109 4.166 -2.105 1.00 90.00 87 ASN A CA 1
ATOM 690 C C . ASN A 1 87 ? 2.652 3.134 -3.096 1.00 90.00 87 ASN A C 1
ATOM 692 O O . ASN A 1 87 ? 1.901 2.271 -3.525 1.00 90.00 87 ASN A O 1
ATOM 696 N N . LEU A 1 88 ? 3.944 3.206 -3.432 1.00 91.50 88 LEU A N 1
ATOM 697 C CA . LEU A 1 88 ? 4.571 2.261 -4.357 1.00 91.50 88 LEU A CA 1
ATOM 698 C C . LEU A 1 88 ? 4.506 0.825 -3.827 1.00 91.50 88 LEU A C 1
ATOM 700 O O . LEU A 1 88 ? 4.220 -0.075 -4.604 1.00 91.50 88 LEU A O 1
ATOM 704 N N . PHE A 1 89 ? 4.712 0.620 -2.522 1.00 90.88 89 PHE A N 1
ATOM 705 C CA . PHE A 1 89 ? 4.595 -0.697 -1.895 1.00 90.88 89 PHE A CA 1
ATOM 706 C C . PHE A 1 89 ? 3.174 -1.263 -2.010 1.00 90.88 89 PHE A C 1
ATOM 708 O O . PHE A 1 89 ? 3.003 -2.395 -2.440 1.00 90.88 89 PHE A O 1
ATOM 715 N N . VAL A 1 90 ? 2.141 -0.474 -1.695 1.00 91.06 90 VAL A N 1
ATOM 716 C CA . VAL A 1 90 ? 0.742 -0.920 -1.852 1.00 91.06 90 VAL A CA 1
ATOM 717 C C . VAL A 1 90 ? 0.424 -1.203 -3.316 1.00 91.06 90 VAL A C 1
ATOM 719 O O . VAL A 1 90 ? -0.228 -2.196 -3.611 1.00 91.06 90 VAL A O 1
ATOM 722 N N . MET A 1 91 ? 0.900 -0.360 -4.236 1.00 93.50 91 MET A N 1
ATOM 723 C CA . MET A 1 91 ? 0.722 -0.597 -5.667 1.00 93.50 91 MET A CA 1
ATOM 724 C C . MET A 1 91 ? 1.375 -1.916 -6.105 1.00 93.50 91 MET A C 1
ATOM 726 O O . MET A 1 91 ? 0.777 -2.627 -6.898 1.00 93.50 91 MET A O 1
ATOM 730 N N . GLU A 1 92 ? 2.552 -2.261 -5.571 1.00 93.81 92 GLU A N 1
ATOM 731 C CA . GLU A 1 92 ? 3.195 -3.557 -5.817 1.00 93.81 92 GLU A CA 1
ATOM 732 C C . GLU A 1 92 ? 2.355 -4.717 -5.289 1.00 93.81 92 GLU A C 1
ATOM 734 O O . GLU A 1 92 ? 2.155 -5.679 -6.013 1.00 93.81 92 GLU A O 1
ATOM 739 N N . GLN A 1 93 ? 1.818 -4.625 -4.066 1.00 92.12 93 GLN A N 1
ATOM 740 C CA . GLN A 1 93 ? 0.975 -5.700 -3.528 1.00 92.12 93 GLN A CA 1
ATOM 741 C C . GLN A 1 93 ? -0.282 -5.921 -4.383 1.00 92.12 93 GLN A C 1
ATOM 743 O O . GLN A 1 93 ? -0.692 -7.058 -4.587 1.00 92.12 93 GLN A O 1
ATOM 748 N N . LEU A 1 94 ? -0.868 -4.846 -4.922 1.00 91.94 94 LEU A N 1
ATOM 749 C CA . LEU A 1 94 ? -1.990 -4.949 -5.859 1.00 91.94 94 LEU A CA 1
ATOM 750 C C . LEU A 1 94 ? -1.575 -5.602 -7.184 1.00 91.94 94 LEU A C 1
ATOM 752 O O . LEU A 1 94 ? -2.318 -6.427 -7.703 1.00 91.94 94 LEU A O 1
ATOM 756 N N . ASP A 1 95 ? -0.398 -5.254 -7.707 1.00 94.06 95 ASP A N 1
ATOM 757 C CA . ASP A 1 95 ? 0.166 -5.822 -8.939 1.00 94.06 95 ASP A CA 1
ATOM 758 C C . ASP A 1 95 ? 0.470 -7.321 -8.799 1.00 94.06 95 ASP A C 1
ATOM 760 O O . ASP A 1 95 ? 0.262 -8.096 -9.730 1.00 94.06 95 ASP A O 1
ATOM 764 N N . THR A 1 96 ? 0.929 -7.746 -7.620 1.00 92.69 96 THR A N 1
ATOM 765 C CA . THR 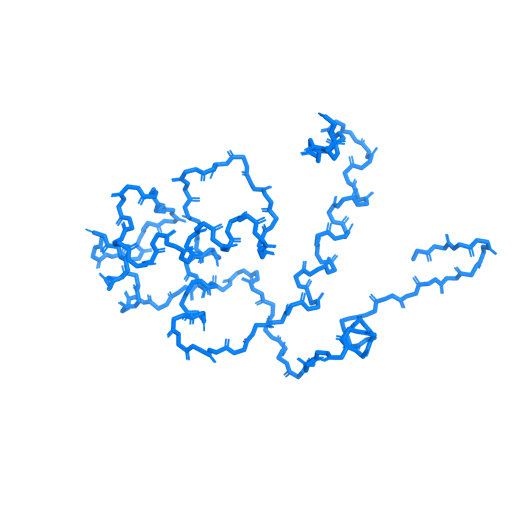A 1 96 ? 1.275 -9.143 -7.328 1.00 92.69 96 THR A CA 1
ATOM 766 C C . THR A 1 96 ? 0.127 -9.943 -6.715 1.00 92.69 96 THR A C 1
ATOM 768 O O . THR A 1 96 ? 0.334 -11.100 -6.359 1.00 92.69 96 THR A O 1
ATOM 771 N N . TYR A 1 97 ? -1.066 -9.354 -6.577 1.00 88.81 97 TYR A N 1
ATOM 772 C CA . TYR A 1 97 ? -2.222 -9.959 -5.898 1.00 88.81 97 TYR A CA 1
ATOM 773 C C . TYR A 1 97 ? -1.919 -10.433 -4.464 1.00 88.81 97 TYR A C 1
ATOM 775 O O . TYR A 1 97 ? -2.535 -11.369 -3.953 1.00 88.81 97 TYR 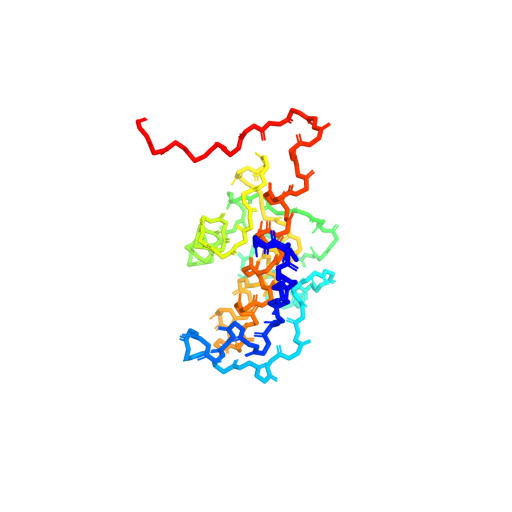A O 1
ATOM 783 N N . GLU A 1 98 ? -0.972 -9.771 -3.802 1.00 88.00 98 GLU A N 1
ATOM 784 C CA . GLU A 1 98 ? -0.621 -10.033 -2.413 1.00 88.00 98 GLU A CA 1
ATOM 785 C C . GLU A 1 98 ? -1.627 -9.365 -1.477 1.00 88.00 98 GLU A C 1
ATOM 787 O O . GLU A 1 98 ? -2.133 -8.264 -1.719 1.00 88.00 98 GLU A O 1
ATOM 792 N N . ALA A 1 99 ? -1.922 -10.044 -0.374 1.00 84.62 99 ALA A N 1
ATOM 793 C CA . ALA A 1 99 ? -2.924 -9.575 0.563 1.00 84.62 99 ALA A CA 1
ATOM 794 C C . ALA A 1 99 ? -2.429 -8.346 1.348 1.00 84.62 99 ALA A C 1
ATOM 796 O O . ALA A 1 99 ? -1.264 -8.242 1.735 1.00 84.62 99 ALA A O 1
ATOM 797 N N . ILE A 1 100 ? -3.346 -7.417 1.621 1.00 84.19 100 ILE A N 1
ATOM 798 C CA . ILE A 1 100 ? -3.075 -6.164 2.334 1.00 84.19 100 ILE A CA 1
ATOM 799 C C . ILE A 1 100 ? -3.950 -6.124 3.583 1.00 84.19 100 ILE A C 1
ATOM 801 O O . ILE A 1 100 ? -5.137 -6.441 3.520 1.00 84.19 100 ILE A O 1
ATOM 805 N N . ASN A 1 101 ? -3.381 -5.704 4.715 1.00 83.19 101 ASN A N 1
ATOM 806 C CA . ASN A 1 101 ? -4.124 -5.551 5.963 1.00 83.19 101 ASN A CA 1
ATOM 807 C C . ASN A 1 101 ? -5.056 -4.330 5.911 1.00 83.19 101 ASN A C 1
ATOM 809 O O . ASN A 1 101 ? -4.713 -3.239 6.377 1.00 83.19 101 ASN A O 1
ATOM 813 N N . LEU A 1 102 ? -6.235 -4.506 5.313 1.00 82.69 102 LEU A N 1
ATOM 814 C CA . LEU A 1 102 ? -7.208 -3.428 5.164 1.00 82.69 102 LEU A CA 1
ATOM 815 C C . LEU A 1 102 ? -7.726 -2.937 6.522 1.00 82.69 102 LEU A C 1
ATOM 817 O O . LEU A 1 102 ? -7.842 -1.729 6.718 1.00 82.69 102 LEU A O 1
ATOM 821 N N . SER A 1 103 ? -7.962 -3.847 7.471 1.00 83.75 103 SER A N 1
ATOM 822 C CA . SER A 1 103 ? -8.402 -3.506 8.829 1.00 83.75 103 SER A CA 1
ATOM 823 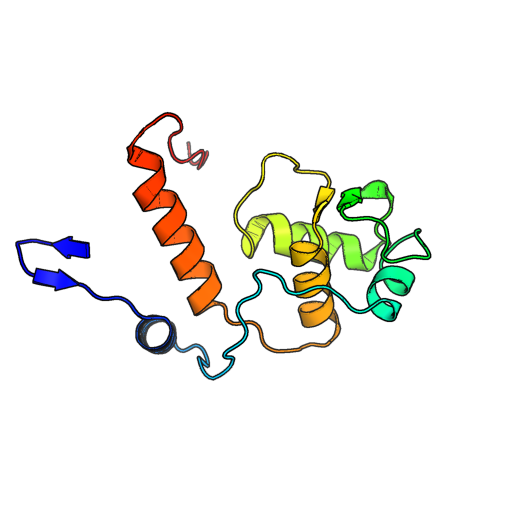C C . SER A 1 103 ? -7.408 -2.578 9.529 1.00 83.75 103 SER A C 1
ATOM 825 O O . SER A 1 103 ? -7.808 -1.545 10.068 1.00 83.75 103 SER A O 1
ATOM 827 N N . GLY A 1 104 ? -6.108 -2.882 9.450 1.00 82.25 104 GLY A N 1
ATOM 828 C CA . GLY A 1 104 ? -5.049 -2.024 9.990 1.00 82.25 104 GLY A CA 1
ATOM 829 C C . GLY A 1 104 ? -5.034 -0.634 9.353 1.00 82.25 104 GLY A C 1
ATOM 830 O O . GLY A 1 104 ? -5.020 0.376 10.056 1.00 82.25 104 GLY A O 1
ATOM 831 N N . ILE A 1 105 ? -5.142 -0.560 8.022 1.00 82.06 105 ILE A N 1
ATOM 832 C CA . ILE A 1 105 ? -5.215 0.719 7.294 1.00 82.06 105 ILE A CA 1
ATOM 833 C C . ILE A 1 105 ? -6.427 1.550 7.751 1.00 82.06 105 ILE A C 1
ATOM 835 O O . ILE A 1 105 ? -6.305 2.755 7.981 1.00 82.06 105 ILE A O 1
ATOM 839 N N . MET A 1 106 ? -7.598 0.927 7.907 1.00 83.62 106 MET A N 1
ATOM 840 C CA . MET A 1 106 ? -8.814 1.612 8.357 1.00 83.62 106 MET A CA 1
ATOM 841 C C . MET A 1 106 ? -8.676 2.153 9.782 1.00 83.62 106 MET A C 1
ATOM 843 O O . MET A 1 106 ? -9.071 3.294 10.036 1.00 83.62 106 MET A O 1
ATOM 847 N N . LEU A 1 107 ? -8.087 1.381 10.700 1.00 82.62 107 LEU A N 1
ATOM 848 C CA . LEU A 1 107 ? -7.847 1.827 12.074 1.00 82.62 107 LEU A CA 1
ATOM 849 C C . LEU A 1 107 ? -6.863 2.994 12.142 1.00 82.62 107 LEU A C 1
ATOM 851 O O . LEU A 1 107 ? -7.116 3.954 12.874 1.00 82.62 107 LEU A O 1
ATOM 855 N N . GLU A 1 108 ? -5.792 2.972 11.345 1.00 80.12 108 GLU A N 1
ATOM 856 C CA . GLU A 1 108 ? -4.873 4.111 11.233 1.00 80.12 108 GLU A CA 1
ATOM 857 C C . GLU A 1 108 ? -5.606 5.381 10.765 1.00 80.12 108 GLU A C 1
ATOM 859 O O . GLU A 1 108 ? -5.385 6.470 11.314 1.00 80.12 108 GLU A O 1
ATOM 864 N N . HIS A 1 109 ? -6.527 5.262 9.800 1.00 79.12 109 HIS A N 1
ATOM 865 C CA . HIS A 1 109 ? -7.326 6.400 9.324 1.00 79.12 109 HIS A CA 1
ATOM 866 C C . HIS A 1 109 ? -8.271 6.921 10.393 1.00 79.12 109 HIS A C 1
ATOM 868 O O . HIS A 1 109 ? -8.328 8.135 10.612 1.00 79.12 109 HIS A O 1
ATOM 874 N N . MET A 1 110 ? -8.996 6.028 11.068 1.00 80.12 110 MET A N 1
ATOM 875 C CA 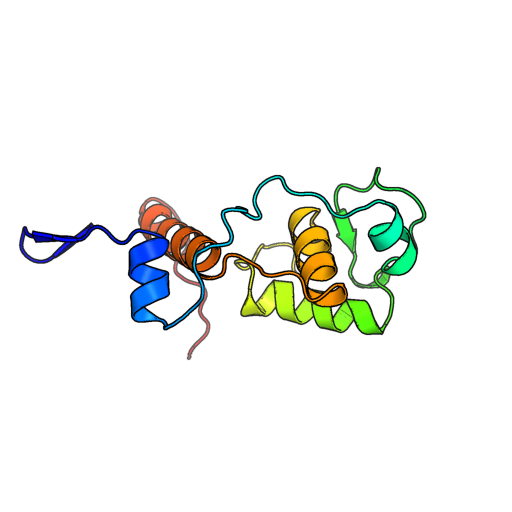. MET A 1 110 ? -9.899 6.396 12.159 1.00 80.12 110 MET A CA 1
ATOM 876 C C . MET A 1 110 ? -9.131 7.105 13.275 1.00 80.12 110 MET A C 1
ATOM 878 O O . MET A 1 110 ? -9.524 8.199 13.686 1.00 80.12 110 MET A O 1
ATOM 882 N N . HIS A 1 111 ? -7.985 6.560 13.691 1.00 78.44 111 HIS A N 1
ATOM 883 C CA . HIS A 1 111 ? -7.129 7.184 14.695 1.00 78.44 111 HIS A CA 1
ATOM 884 C C . HIS A 1 111 ? -6.675 8.577 14.250 1.00 78.44 111 HIS A C 1
ATOM 886 O O . HIS A 1 111 ? -6.778 9.529 15.024 1.00 78.44 111 HIS A O 1
ATOM 892 N N . ARG A 1 112 ? -6.192 8.737 13.009 1.00 73.00 112 ARG A N 1
ATOM 893 C CA . ARG A 1 112 ? -5.777 10.047 12.478 1.00 73.00 112 ARG A CA 1
ATOM 894 C C . ARG A 1 112 ? -6.923 11.060 12.513 1.00 73.00 112 ARG A C 1
ATOM 896 O O . ARG A 1 112 ? -6.703 12.206 12.890 1.00 73.00 112 ARG A O 1
ATOM 903 N N . ILE A 1 113 ? -8.134 10.664 12.128 1.00 71.75 113 ILE A N 1
ATOM 904 C CA . ILE A 1 113 ? -9.309 11.549 12.159 1.00 71.75 113 ILE A CA 1
ATOM 905 C C . ILE A 1 113 ? -9.654 11.948 13.600 1.00 71.75 113 ILE A C 1
ATOM 907 O O . ILE A 1 113 ? -9.980 13.109 13.857 1.00 71.75 113 ILE A O 1
ATOM 911 N N . MET A 1 114 ? -9.559 11.012 14.545 1.00 71.25 114 MET A N 1
ATOM 912 C CA . MET A 1 114 ? -9.879 11.262 15.950 1.00 71.25 114 MET A CA 1
ATOM 913 C C . MET A 1 114 ? -8.858 12.172 16.646 1.00 71.25 114 MET A C 1
ATOM 915 O O . MET A 1 114 ? -9.266 13.035 17.423 1.00 71.25 114 MET A O 1
ATOM 919 N N . THR A 1 115 ? -7.558 12.040 16.360 1.00 66.00 115 THR A N 1
ATOM 920 C CA . THR A 1 115 ? -6.505 12.828 17.033 1.00 66.00 115 THR A CA 1
ATOM 921 C C . THR A 1 115 ? -6.290 14.229 16.463 1.00 66.00 115 THR A C 1
ATOM 923 O O . THR A 1 115 ? -5.838 15.116 17.186 1.00 66.00 115 THR A O 1
ATOM 926 N N . VAL A 1 116 ? -6.668 14.484 15.207 1.00 59.22 116 VAL A N 1
ATOM 927 C CA . VAL A 1 116 ? -6.558 15.815 14.567 1.00 59.22 116 VAL A CA 1
ATOM 928 C C . VAL A 1 116 ? -7.517 16.862 15.178 1.00 59.22 116 VAL A C 1
ATOM 930 O O . VAL A 1 116 ? -7.375 18.060 14.929 1.00 59.22 116 VAL A O 1
ATOM 933 N N . LYS A 1 117 ? -8.442 16.462 16.064 1.00 52.56 117 LYS A N 1
ATOM 934 C CA . LYS A 1 117 ? -9.370 17.373 16.764 1.00 52.56 117 LYS A CA 1
ATOM 935 C C . LYS A 1 117 ? -8.708 18.451 17.647 1.00 52.56 117 LYS A C 1
ATOM 937 O O . LYS A 1 117 ? -9.391 19.413 17.980 1.00 52.56 117 LYS A O 1
ATOM 942 N N . ASN A 1 118 ? -7.408 18.373 17.956 1.00 51.75 118 ASN A N 1
ATOM 943 C CA . ASN A 1 118 ? -6.738 19.321 18.866 1.00 51.75 118 ASN A CA 1
ATOM 944 C C . ASN A 1 118 ? -5.990 20.496 18.199 1.00 51.75 118 ASN A C 1
ATOM 946 O O . ASN A 1 118 ? -5.310 21.251 18.889 1.00 51.75 118 ASN A O 1
ATOM 950 N N . GLY A 1 119 ? -6.126 20.717 16.888 1.00 48.16 119 GLY A N 1
ATOM 951 C CA . GLY A 1 119 ? -5.580 21.932 16.271 1.00 48.16 119 GLY A CA 1
ATOM 952 C C . GLY A 1 119 ? -5.588 21.913 14.749 1.00 48.16 119 GLY A C 1
ATOM 953 O O . GLY A 1 119 ? -4.673 21.384 14.137 1.00 48.16 119 GLY A O 1
ATOM 954 N N . LYS A 1 120 ? -6.605 22.539 14.141 1.00 50.34 120 LYS A N 1
ATOM 955 C CA . LYS A 1 120 ? -6.698 22.863 12.700 1.00 50.34 120 LYS A CA 1
ATOM 956 C C . LYS A 1 120 ? -6.488 21.686 11.727 1.00 50.34 120 LYS A C 1
ATOM 958 O O . LYS A 1 120 ? -5.434 21.522 11.131 1.00 50.34 120 LYS A O 1
ATOM 963 N N . HIS A 1 121 ? -7.558 20.942 11.465 1.00 47.91 121 HIS A N 1
ATOM 964 C CA . HIS A 1 121 ? -8.303 20.988 10.197 1.00 47.91 121 HIS A CA 1
ATOM 965 C C . HIS A 1 121 ? -9.394 19.920 10.243 1.00 47.91 121 HIS A C 1
ATOM 967 O O . HIS A 1 121 ? -9.122 18.732 10.401 1.00 47.91 121 HIS A O 1
ATOM 973 N N . GLY A 1 122 ? -10.643 20.366 10.101 1.00 42.09 122 GLY A N 1
ATOM 974 C CA . GLY A 1 122 ? -11.776 19.480 9.906 1.00 42.09 122 GLY A CA 1
ATOM 975 C C . GLY A 1 122 ? -11.539 18.583 8.696 1.00 42.09 122 GLY A C 1
ATOM 976 O O . GLY A 1 122 ? -11.033 19.030 7.666 1.00 42.09 122 GLY A O 1
ATOM 977 N N . ILE A 1 123 ? -11.881 17.310 8.875 1.00 45.22 123 ILE A N 1
ATOM 978 C CA . ILE A 1 123 ? -12.399 16.384 7.866 1.00 45.22 123 ILE A CA 1
ATOM 979 C C . ILE A 1 123 ? -12.757 17.156 6.581 1.00 45.22 123 ILE A C 1
ATOM 981 O O . ILE A 1 123 ? -13.848 17.695 6.443 1.00 45.22 123 ILE A O 1
ATOM 985 N N . THR A 1 124 ? -11.826 17.238 5.625 1.00 44.56 124 THR A N 1
ATOM 986 C CA . THR A 1 124 ? -12.101 17.753 4.271 1.00 44.56 124 THR A CA 1
ATOM 987 C C . THR A 1 124 ? -12.758 16.648 3.449 1.00 44.56 124 THR A C 1
ATOM 989 O O . THR A 1 124 ? -12.373 16.366 2.315 1.00 44.56 124 THR A O 1
ATOM 992 N N . TYR A 1 125 ? -13.759 15.988 4.030 1.00 46.75 125 TYR A N 1
ATOM 993 C CA . TYR A 1 125 ? -14.731 15.260 3.240 1.00 46.75 125 TYR A CA 1
ATOM 994 C C . TYR A 1 125 ? -15.651 16.330 2.666 1.00 46.75 125 TYR A C 1
ATOM 996 O O . TYR A 1 125 ? -16.579 16.793 3.318 1.00 46.75 125 TYR A O 1
ATOM 1004 N N . LYS A 1 126 ? -15.336 16.786 1.451 1.00 32.41 126 LYS A N 1
ATOM 1005 C CA . LYS A 1 126 ? -16.315 17.466 0.605 1.00 32.41 126 LYS A CA 1
ATOM 1006 C C . LYS A 1 126 ? -17.379 16.435 0.221 1.00 32.41 126 LYS A C 1
ATOM 1008 O O . LYS A 1 126 ? -17.296 15.838 -0.845 1.00 32.41 126 LYS A O 1
ATOM 1013 N N . TYR A 1 127 ? -18.311 16.194 1.129 1.00 35.91 127 TYR A N 1
ATOM 1014 C CA . TYR A 1 127 ? -19.645 15.709 0.815 1.00 35.91 127 TYR A CA 1
ATOM 1015 C C . TYR A 1 127 ? -20.605 16.811 1.253 1.00 35.91 127 TYR A C 1
ATOM 1017 O O . TYR A 1 127 ? -21.093 16.798 2.379 1.00 35.91 127 TYR A O 1
ATOM 1025 N N . LEU A 1 128 ? -20.712 17.818 0.384 1.00 32.06 128 LEU A N 1
ATOM 1026 C CA . LEU A 1 128 ? -21.785 18.796 0.180 1.00 32.06 128 LEU A CA 1
ATOM 1027 C C . LEU A 1 128 ? -21.376 19.641 -1.033 1.00 32.06 128 LEU A C 1
ATOM 1029 O O . LEU A 1 128 ? -20.217 20.129 -1.039 1.00 32.06 128 LEU A O 1
#

Organism: NCBI:txid62892

pLDDT: mean 77.72, std 14.9, range [32.06, 94.06]

Sequence (128 aa):
MSVHGVEITLSEEVLGIILDIPCKVNRSVKGCKASIDYVQRATKFGDLKCTWVPKRFIKGEHQLYFEFVKMVLLPRTEKRIVASLTNLFVMEQLDTYEAINLSGIMLEHMHRIMTVKNGKHGITYKYL

Foldseek 3Di:
DDDPNDDDDDDLVNLCVVVVHDQPPPDDLPPDADDLVLCCVQFLDNGPPDQKDFLVGGDDVLNVLLCCCQPPQADHDPCNRMDGRSSSRSSVCVVVVHDDSSSNSVVVVVVVQVVPVPDDDHDPPPPD

Secondary structure (DSSP, 8-state):
-EETTEE----HHHHHHHHT--------STT----HHHHHHHBS---TT-SEEEGGGB-HHHHHHHHHIIIIISPPPS-TTEEEHHHHHHHHHHHTT----HHHHHHHHHHHHHHGGGSS--------

Radius of gyration: 16.66 Å; chains: 1; bounding box: 39×36×48 Å